Protein AF-A0A9W7MMF8-F1 (afdb_monomer_lite)

Organism: Hibiscus trionum (NCBI:txid183268)

Sequence (66 aa):
MGGGHGGSTTYKGVTLHHPKRWHVVTGKGLCAVMWFWVLYRAKQDAPVVLGWRHPWEGHDDHGDKH

pLDDT: mean 81.67, std 15.09, range [43.84, 98.44]

Structure (mmCIF, N/CA/C/O backbone):
data_AF-A0A9W7MMF8-F1
#
_entry.id   AF-A0A9W7MMF8-F1
#
loop_
_atom_site.group_PDB
_atom_site.id
_atom_site.type_symbol
_atom_site.label_atom_id
_atom_site.label_alt_id
_atom_site.label_comp_id
_atom_site.label_asym_id
_atom_site.label_entity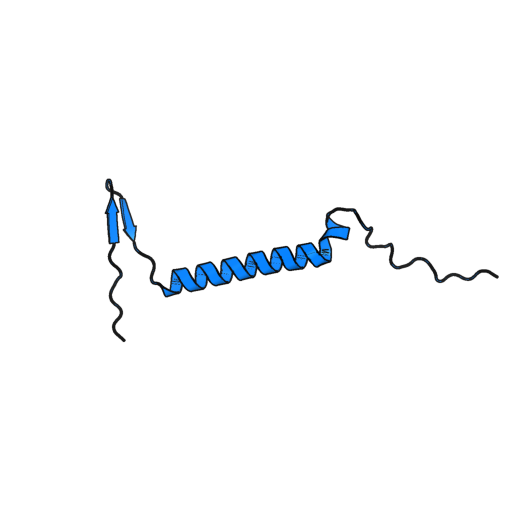_id
_atom_site.label_seq_id
_atom_site.pdbx_PDB_ins_code
_atom_site.Cartn_x
_atom_site.Cartn_y
_atom_site.Cartn_z
_atom_site.occupancy
_atom_site.B_iso_or_equiv
_atom_site.auth_seq_id
_atom_site.auth_comp_id
_atom_site.auth_asym_id
_atom_site.auth_atom_id
_atom_site.pdbx_PDB_model_num
ATOM 1 N N . MET A 1 1 ? 3.866 -17.187 -28.763 1.00 43.84 1 MET A N 1
ATOM 2 C CA . MET A 1 1 ? 3.954 -15.738 -28.470 1.00 43.84 1 MET A CA 1
ATOM 3 C C . MET A 1 1 ? 5.375 -15.434 -28.010 1.00 43.84 1 MET A C 1
ATOM 5 O O . MET A 1 1 ? 5.768 -15.907 -26.953 1.00 43.84 1 MET A O 1
ATOM 9 N N . GLY A 1 2 ? 6.178 -14.783 -28.858 1.00 44.75 2 GLY A N 1
ATOM 10 C CA . GLY A 1 2 ? 7.621 -14.599 -28.655 1.00 44.75 2 GLY A CA 1
ATOM 11 C C . GLY A 1 2 ? 7.950 -13.622 -27.524 1.00 44.75 2 GLY A C 1
ATOM 12 O O . GLY A 1 2 ? 7.439 -12.505 -27.492 1.00 44.75 2 GLY A O 1
ATOM 13 N N . GLY A 1 3 ? 8.792 -14.050 -26.582 1.00 51.69 3 GLY A N 1
ATOM 14 C CA . GLY A 1 3 ? 9.243 -13.238 -25.455 1.00 51.69 3 GLY A CA 1
ATOM 15 C C . GLY A 1 3 ? 10.496 -12.437 -25.800 1.00 51.69 3 GLY A C 1
ATOM 16 O O . GLY A 1 3 ? 11.601 -12.946 -25.657 1.00 51.69 3 GLY A O 1
ATOM 17 N N . GLY A 1 4 ? 10.332 -11.181 -26.216 1.00 56.84 4 GLY A N 1
ATOM 18 C CA . GLY A 1 4 ? 11.440 -10.226 -26.293 1.00 56.84 4 GLY A CA 1
ATOM 19 C C . GLY A 1 4 ? 11.874 -9.773 -24.894 1.00 56.84 4 GLY A C 1
ATOM 20 O O . GLY A 1 4 ? 11.033 -9.435 -24.055 1.00 56.84 4 GLY A O 1
ATOM 21 N N . HIS A 1 5 ? 13.182 -9.774 -24.626 1.00 61.09 5 HIS A N 1
ATOM 22 C CA . HIS A 1 5 ? 13.756 -9.122 -23.4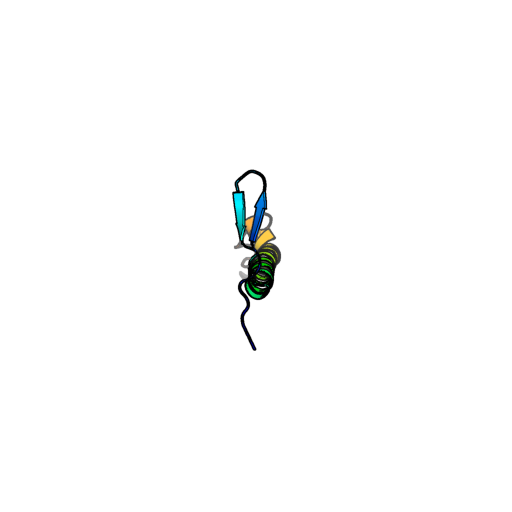47 1.00 61.09 5 HIS A CA 1
ATOM 23 C C . HIS A 1 5 ? 13.486 -7.610 -23.528 1.00 61.09 5 HIS A C 1
ATOM 25 O O . HIS A 1 5 ? 13.823 -6.970 -24.519 1.00 61.09 5 HIS A O 1
ATOM 31 N N . GLY A 1 6 ? 12.813 -7.053 -22.513 1.00 63.72 6 GLY A N 1
ATOM 32 C CA . GLY A 1 6 ? 12.481 -5.627 -22.454 1.00 63.72 6 GLY A CA 1
ATOM 33 C C . GLY A 1 6 ? 13.745 -4.767 -22.408 1.00 63.72 6 GLY A C 1
ATOM 34 O O . GLY A 1 6 ? 14.684 -5.102 -21.690 1.00 63.72 6 GLY A O 1
ATOM 35 N N . GLY A 1 7 ? 13.770 -3.683 -23.188 1.00 70.94 7 GLY A N 1
ATOM 36 C CA . GLY A 1 7 ? 14.925 -2.790 -23.293 1.00 70.94 7 GLY A CA 1
ATOM 37 C C . GLY A 1 7 ? 15.329 -2.184 -21.948 1.00 70.94 7 GLY A C 1
ATOM 38 O O . GLY A 1 7 ? 14.480 -1.815 -21.138 1.00 70.94 7 GLY A O 1
ATOM 39 N N . SER A 1 8 ? 16.632 -2.093 -21.704 1.00 77.69 8 SER A N 1
ATOM 40 C CA . SER A 1 8 ? 17.211 -1.420 -20.542 1.00 77.69 8 SER A CA 1
ATOM 41 C C . SER A 1 8 ? 17.509 0.048 -20.854 1.00 77.69 8 SER A C 1
ATOM 43 O O . SER A 1 8 ? 17.973 0.361 -21.950 1.00 77.69 8 SER A O 1
ATOM 45 N N . THR A 1 9 ? 17.294 0.944 -19.893 1.00 83.25 9 THR A N 1
ATOM 46 C CA . THR A 1 9 ? 17.641 2.369 -20.017 1.00 83.25 9 THR A CA 1
ATOM 47 C C . THR A 1 9 ? 18.866 2.664 -19.160 1.00 83.25 9 THR A C 1
ATOM 49 O O . THR A 1 9 ? 18.812 2.500 -17.944 1.00 83.25 9 THR A O 1
ATOM 52 N N . THR A 1 10 ? 19.964 3.110 -19.772 1.00 86.56 10 THR A N 1
ATOM 53 C CA . THR A 1 10 ? 21.169 3.537 -19.045 1.00 86.56 10 THR A CA 1
ATOM 54 C C . THR A 1 10 ? 21.160 5.050 -18.854 1.00 86.56 10 THR A C 1
ATOM 56 O O . THR A 1 10 ? 21.066 5.801 -19.822 1.00 86.56 10 THR A O 1
ATOM 59 N N . TYR A 1 11 ? 21.275 5.506 -17.607 1.00 84.50 11 TYR A N 1
ATOM 60 C CA . TYR A 1 11 ? 21.367 6.921 -17.251 1.00 84.50 11 TYR A CA 1
ATOM 61 C C . TYR A 1 11 ? 22.449 7.130 -16.191 1.00 84.50 11 TYR A C 1
ATOM 63 O O . TYR A 1 11 ? 22.459 6.440 -15.174 1.00 84.50 11 TYR A O 1
ATOM 71 N N . LYS A 1 12 ? 23.373 8.076 -16.426 1.00 88.19 12 LYS A N 1
ATOM 72 C CA . LYS A 1 12 ? 24.493 8.402 -15.514 1.00 88.19 12 LYS A CA 1
ATOM 73 C C . LYS A 1 12 ? 25.270 7.170 -15.011 1.00 88.19 12 LYS A C 1
ATOM 75 O O . LYS A 1 12 ? 25.633 7.089 -13.845 1.00 88.19 12 LYS A O 1
ATOM 80 N N . GLY A 1 13 ? 25.500 6.194 -15.891 1.00 89.50 13 GLY A N 1
ATOM 81 C CA . GLY A 1 13 ? 26.214 4.955 -15.561 1.00 89.50 13 GLY A CA 1
ATOM 82 C C . GLY A 1 13 ? 25.375 3.880 -14.858 1.00 89.50 13 GLY A C 1
ATOM 83 O O . GLY A 1 13 ? 25.878 2.783 -14.644 1.00 89.50 13 GLY A O 1
ATOM 84 N N . VAL A 1 14 ? 24.099 4.140 -14.550 1.00 88.12 14 VAL A N 1
ATOM 85 C CA . VAL A 1 14 ? 23.176 3.149 -13.974 1.00 88.12 14 VAL A CA 1
ATOM 86 C C . VAL A 1 14 ? 22.269 2.598 -15.066 1.00 88.12 14 VAL A C 1
ATOM 88 O O . VAL A 1 14 ? 21.571 3.352 -15.743 1.00 88.12 14 VAL A O 1
ATOM 91 N N . THR A 1 15 ? 22.262 1.276 -15.229 1.00 88.31 15 THR A N 1
ATOM 92 C CA . THR A 1 15 ? 21.399 0.584 -16.194 1.00 88.31 15 THR A CA 1
ATOM 93 C C . THR A 1 15 ? 20.152 0.061 -15.493 1.00 88.31 15 THR A C 1
ATOM 95 O O . THR A 1 15 ? 20.228 -0.818 -14.638 1.00 88.31 15 THR A O 1
ATOM 98 N N . LEU A 1 16 ? 18.995 0.617 -15.851 1.00 87.88 16 LEU A N 1
ATOM 99 C CA . LEU A 1 16 ? 17.693 0.225 -15.325 1.00 87.88 16 LEU A CA 1
ATOM 100 C C . LEU A 1 16 ? 17.054 -0.814 -16.244 1.00 87.88 16 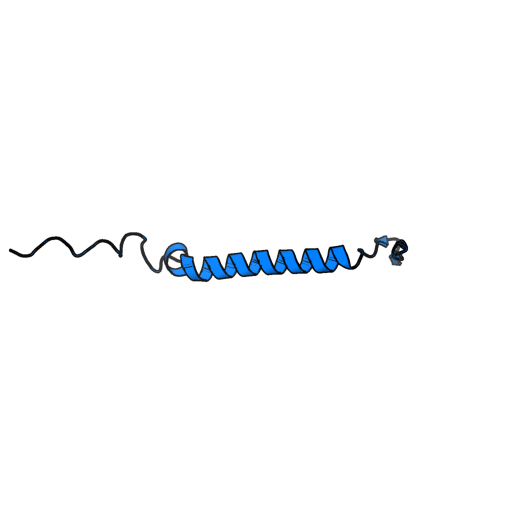LEU A C 1
ATOM 102 O O . LEU A 1 16 ? 16.821 -0.566 -17.429 1.00 87.88 16 LEU A O 1
ATOM 106 N N . HIS A 1 17 ? 16.735 -1.975 -15.680 1.00 87.12 17 HIS A N 1
ATOM 107 C CA . HIS A 1 17 ? 16.030 -3.036 -16.387 1.00 87.12 17 HIS A CA 1
ATOM 108 C C . HIS A 1 17 ? 14.523 -2.819 -16.284 1.00 87.12 17 HIS A C 1
ATOM 110 O O . HIS A 1 17 ? 13.970 -2.772 -15.184 1.00 87.12 17 HIS A O 1
ATOM 116 N N . HIS A 1 18 ? 13.844 -2.702 -17.427 1.00 87.25 18 HIS A N 1
ATOM 117 C CA . HIS A 1 18 ? 12.397 -2.532 -17.423 1.00 87.25 18 HIS A CA 1
ATOM 118 C C . HIS A 1 18 ? 11.713 -3.844 -17.008 1.00 87.25 18 HIS A C 1
ATOM 120 O O . HIS A 1 18 ? 11.892 -4.871 -17.676 1.00 87.25 18 HIS A O 1
ATOM 126 N N . PRO A 1 19 ? 10.904 -3.849 -15.935 1.00 87.25 19 PRO A N 1
ATOM 127 C CA . PRO A 1 19 ? 10.176 -5.042 -15.543 1.00 87.25 19 PRO A CA 1
ATOM 128 C C . PRO A 1 19 ? 9.145 -5.398 -16.616 1.00 87.25 19 PRO A C 1
ATOM 130 O O . PRO A 1 19 ? 8.460 -4.536 -17.173 1.00 87.25 19 PRO A O 1
ATOM 133 N N . LYS A 1 20 ? 8.997 -6.698 -16.898 1.00 88.00 20 LYS A N 1
ATOM 134 C CA . LYS A 1 20 ? 7.921 -7.184 -17.776 1.00 88.00 20 LYS A CA 1
ATOM 135 C C . LYS A 1 20 ? 6.564 -6.711 -17.236 1.00 88.00 20 LYS A C 1
ATOM 137 O O . LYS A 1 20 ? 6.352 -6.712 -16.026 1.00 88.00 20 LYS A O 1
ATOM 142 N N . ARG A 1 21 ? 5.626 -6.372 -18.131 1.00 90.12 21 ARG A N 1
ATOM 143 C CA . ARG A 1 21 ? 4.300 -5.830 -17.760 1.00 90.12 21 ARG A CA 1
ATOM 144 C C . ARG A 1 21 ? 3.570 -6.680 -16.717 1.00 90.12 21 ARG A C 1
ATOM 146 O O . ARG A 1 21 ? 2.962 -6.122 -15.812 1.00 90.12 21 ARG A O 1
ATOM 153 N N . TRP A 1 22 ? 3.678 -8.007 -16.806 1.00 90.38 22 TRP A N 1
ATOM 154 C CA . TRP A 1 22 ? 3.040 -8.916 -15.853 1.00 90.38 22 TRP A CA 1
ATOM 155 C C . TRP A 1 22 ? 3.569 -8.742 -14.421 1.00 90.38 22 TRP A C 1
ATOM 157 O O . TRP A 1 22 ? 2.772 -8.753 -13.493 1.00 90.38 22 TRP A O 1
ATOM 167 N N . HIS A 1 23 ? 4.868 -8.475 -14.228 1.00 92.81 23 HIS A N 1
ATOM 168 C CA . HIS A 1 23 ? 5.419 -8.197 -12.898 1.00 92.81 23 HIS A CA 1
ATOM 169 C C . HIS A 1 23 ? 4.811 -6.927 -12.297 1.00 92.81 23 HIS A C 1
ATOM 171 O O . HIS A 1 23 ? 4.453 -6.907 -11.124 1.00 92.81 23 HIS A O 1
ATOM 177 N N . VAL A 1 24 ? 4.668 -5.869 -13.103 1.00 94.44 24 VAL A N 1
ATOM 178 C CA . VAL A 1 24 ? 4.122 -4.586 -12.636 1.00 94.44 24 VAL A CA 1
ATOM 179 C C . VAL A 1 24 ? 2.641 -4.719 -12.290 1.00 94.44 24 VAL A C 1
ATOM 181 O O . VAL A 1 24 ? 2.212 -4.221 -11.253 1.00 94.44 24 VAL A O 1
ATOM 184 N N . VAL A 1 25 ? 1.858 -5.392 -13.138 1.00 96.88 25 VAL A N 1
ATOM 185 C CA . VAL A 1 25 ? 0.417 -5.587 -12.911 1.00 96.88 25 VAL A CA 1
ATOM 186 C C . VAL A 1 25 ? 0.177 -6.456 -11.679 1.00 96.88 25 VAL A C 1
ATOM 188 O O . VAL A 1 25 ? -0.561 -6.038 -10.789 1.00 96.88 25 VAL A O 1
ATOM 191 N N . THR A 1 26 ? 0.843 -7.610 -11.577 1.00 96.88 26 THR A N 1
ATOM 192 C CA . THR A 1 26 ? 0.709 -8.493 -10.411 1.00 96.88 26 THR A CA 1
ATOM 193 C C . THR A 1 26 ? 1.196 -7.806 -9.137 1.00 96.88 26 THR A C 1
ATOM 195 O O . THR A 1 26 ? 0.511 -7.862 -8.119 1.00 96.88 26 THR A O 1
ATOM 198 N N . GLY A 1 27 ? 2.325 -7.090 -9.189 1.00 96.69 27 GLY A N 1
ATOM 199 C CA . GLY A 1 27 ? 2.853 -6.357 -8.037 1.00 96.69 27 GLY A CA 1
ATOM 200 C C . GLY A 1 27 ? 1.894 -5.276 -7.532 1.00 96.69 27 GLY A C 1
ATOM 201 O O . GLY A 1 27 ? 1.618 -5.202 -6.335 1.00 96.69 27 GLY A O 1
ATOM 202 N N . LYS A 1 28 ? 1.319 -4.474 -8.437 1.00 97.50 28 LYS A N 1
ATOM 203 C CA . LYS A 1 28 ? 0.309 -3.468 -8.071 1.00 97.50 28 LYS A CA 1
ATOM 204 C C . LYS A 1 28 ? -0.970 -4.109 -7.529 1.00 97.50 28 LYS A C 1
ATOM 206 O O . LYS A 1 28 ? -1.507 -3.616 -6.542 1.00 97.50 28 LYS A O 1
ATOM 211 N N . GLY A 1 29 ? -1.430 -5.203 -8.138 1.00 98.06 29 GLY A N 1
ATOM 212 C CA . GLY A 1 29 ? -2.615 -5.936 -7.690 1.00 98.06 29 GLY A CA 1
ATOM 213 C C . GLY A 1 29 ? -2.460 -6.481 -6.270 1.00 98.06 29 GLY A C 1
ATOM 214 O O . GLY A 1 29 ? -3.308 -6.223 -5.421 1.00 98.06 29 GLY A O 1
ATOM 215 N N . LEU A 1 30 ? -1.345 -7.155 -5.978 1.00 98.06 30 LEU A N 1
ATOM 216 C CA . LEU A 1 30 ? -1.065 -7.683 -4.639 1.00 98.06 30 LEU A CA 1
ATOM 217 C C . LEU A 1 30 ? -0.902 -6.569 -3.598 1.00 98.06 30 LEU A C 1
ATOM 219 O O . LEU A 1 30 ? -1.398 -6.703 -2.482 1.00 98.06 30 LEU A O 1
ATOM 223 N N . CYS A 1 31 ? -0.274 -5.449 -3.969 1.00 98.00 31 CYS A N 1
ATOM 224 C CA . CYS A 1 31 ? -0.170 -4.284 -3.090 1.00 98.00 31 CYS A CA 1
ATOM 225 C C . CYS A 1 31 ? -1.555 -3.705 -2.752 1.00 98.00 31 CYS A C 1
ATOM 227 O O . CYS A 1 31 ? -1.843 -3.420 -1.589 1.00 98.00 31 CYS A O 1
ATOM 229 N N . ALA A 1 32 ? -2.443 -3.594 -3.745 1.00 98.31 32 ALA A N 1
ATOM 230 C CA . ALA A 1 32 ? -3.813 -3.144 -3.527 1.00 98.31 32 ALA A CA 1
ATOM 231 C C . ALA A 1 32 ? -4.596 -4.108 -2.621 1.00 98.31 32 ALA A C 1
ATOM 233 O O . ALA A 1 32 ? -5.269 -3.653 -1.702 1.00 98.31 32 ALA A O 1
ATOM 234 N N . VAL A 1 33 ? -4.469 -5.424 -2.828 1.00 98.44 33 VAL A N 1
ATOM 235 C CA . VAL A 1 33 ? -5.119 -6.439 -1.980 1.00 98.44 33 VAL A CA 1
ATOM 236 C C . VAL A 1 33 ? -4.629 -6.356 -0.534 1.00 98.44 33 VAL A C 1
ATOM 238 O O . VAL A 1 33 ? -5.449 -6.362 0.381 1.00 98.44 33 VAL A O 1
ATOM 241 N N . MET A 1 34 ? -3.316 -6.229 -0.319 1.00 98.25 34 MET A N 1
ATOM 242 C CA . MET A 1 34 ? -2.733 -6.080 1.017 1.00 98.25 34 MET A CA 1
ATOM 243 C C . MET A 1 34 ? -3.323 -4.869 1.746 1.00 98.25 34 MET A C 1
ATOM 245 O O . MET A 1 34 ? -3.815 -5.000 2.865 1.00 98.25 34 MET A O 1
ATOM 249 N N . TRP A 1 35 ? -3.309 -3.695 1.112 1.00 97.56 35 TRP A N 1
ATOM 250 C CA . TRP A 1 35 ? -3.832 -2.481 1.738 1.00 97.56 35 TRP A CA 1
ATOM 251 C C . TRP A 1 35 ? -5.346 -2.514 1.918 1.00 97.56 35 TRP A C 1
ATOM 253 O O . TRP A 1 35 ? -5.839 -2.083 2.958 1.00 97.56 35 TRP A O 1
ATOM 263 N N . PHE A 1 36 ? -6.085 -3.067 0.956 1.00 97.50 36 PHE A N 1
ATOM 264 C CA . PHE A 1 36 ? -7.524 -3.262 1.097 1.00 97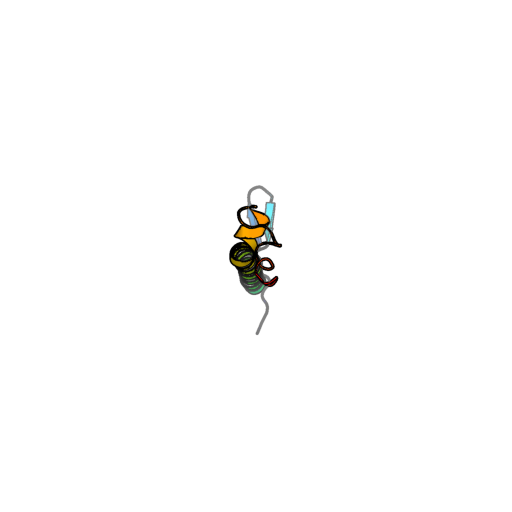.50 36 PHE A CA 1
ATOM 265 C C . PHE A 1 36 ? -7.840 -4.150 2.304 1.00 97.50 36 PHE A C 1
ATOM 267 O O . PHE A 1 36 ? -8.718 -3.815 3.095 1.00 97.50 36 PHE A O 1
ATOM 274 N N . TRP A 1 37 ? -7.081 -5.232 2.493 1.00 96.12 37 TRP A N 1
ATOM 275 C CA . TRP A 1 37 ? -7.216 -6.102 3.656 1.00 96.12 37 TRP A CA 1
ATOM 276 C C . TRP A 1 37 ? -6.918 -5.375 4.970 1.00 96.12 37 TRP A C 1
ATOM 278 O O . TRP A 1 37 ? -7.704 -5.475 5.913 1.00 96.12 37 TRP A O 1
ATOM 288 N N . VAL A 1 38 ? -5.823 -4.613 5.032 1.00 95.50 38 VAL A N 1
ATOM 289 C CA . VAL A 1 38 ? -5.466 -3.826 6.223 1.00 95.50 38 VAL A CA 1
ATOM 290 C C . VAL A 1 38 ? -6.573 -2.833 6.567 1.00 95.50 38 VAL A C 1
ATOM 292 O O . VAL A 1 38 ? -6.978 -2.761 7.721 1.00 95.50 38 VAL A O 1
ATOM 295 N N . LEU A 1 39 ? -7.111 -2.107 5.584 1.00 95.56 39 LEU A N 1
ATOM 296 C CA . LEU A 1 39 ? -8.190 -1.140 5.808 1.00 95.56 39 LEU A CA 1
ATOM 297 C C . LEU A 1 39 ? -9.516 -1.814 6.176 1.00 95.56 39 LEU A C 1
ATOM 299 O O . LEU A 1 39 ? -10.258 -1.298 7.009 1.00 95.56 39 LEU A O 1
ATOM 303 N N . TYR A 1 40 ? -9.808 -2.978 5.597 1.00 95.31 40 TYR A N 1
ATOM 304 C CA . TYR A 1 40 ? -10.953 -3.794 5.987 1.00 95.31 40 TYR A CA 1
ATOM 305 C C . TYR A 1 40 ? -10.848 -4.232 7.452 1.00 95.31 40 TYR A C 1
ATOM 307 O O . TYR A 1 40 ? -11.789 -4.023 8.217 1.00 95.31 40 TYR A O 1
ATOM 315 N N . ARG A 1 41 ? -9.693 -4.765 7.869 1.00 93.94 41 ARG A N 1
ATOM 316 C CA . ARG A 1 41 ? -9.463 -5.142 9.269 1.00 93.94 41 ARG A CA 1
ATOM 317 C C . ARG A 1 41 ? -9.444 -3.940 10.193 1.00 93.94 41 ARG A C 1
ATOM 319 O O . ARG A 1 41 ? -10.049 -4.008 11.251 1.00 93.94 41 ARG A O 1
ATOM 326 N N . ALA A 1 42 ? -8.866 -2.820 9.770 1.00 91.81 42 ALA A N 1
ATOM 327 C CA . ALA A 1 42 ? -8.964 -1.573 10.512 1.00 91.81 42 ALA A CA 1
ATOM 328 C C . ALA A 1 42 ? -10.433 -1.184 10.710 1.00 91.81 42 ALA A C 1
ATOM 330 O O . ALA A 1 42 ? -10.820 -0.876 11.820 1.00 91.81 42 ALA A O 1
ATOM 331 N N . LYS A 1 43 ? -11.300 -1.284 9.698 1.00 89.25 43 LYS A N 1
ATOM 332 C CA . LYS A 1 43 ? -12.734 -1.003 9.875 1.00 89.25 43 LYS A CA 1
ATOM 333 C C . LYS A 1 43 ? -13.409 -1.927 10.902 1.00 89.25 43 LYS A C 1
ATOM 335 O O . LYS A 1 43 ? -14.278 -1.462 11.633 1.00 89.25 43 LYS A O 1
ATOM 340 N N . GLN A 1 44 ? -13.059 -3.211 10.931 1.00 89.62 44 GLN A N 1
ATOM 341 C CA . GLN A 1 44 ? -13.663 -4.179 11.856 1.00 89.62 44 GLN A CA 1
ATOM 342 C C . GLN A 1 44 ? -13.131 -4.036 13.282 1.00 89.62 44 GLN A C 1
ATOM 344 O O . GLN A 1 44 ? -13.906 -4.026 14.236 1.00 89.62 44 GLN A O 1
ATOM 349 N N . ASP A 1 45 ? -11.816 -3.889 13.406 1.00 87.38 45 ASP A N 1
ATOM 350 C CA . ASP A 1 45 ? -11.098 -3.998 14.670 1.00 87.38 45 ASP A CA 1
ATOM 351 C C . ASP A 1 45 ? -10.733 -2.620 15.256 1.00 87.38 45 ASP A C 1
ATOM 353 O O . ASP A 1 45 ? -10.294 -2.549 16.402 1.00 87.38 45 ASP A O 1
ATOM 357 N N . ALA A 1 46 ? -10.935 -1.511 14.526 1.00 84.06 46 ALA A N 1
ATOM 358 C CA . ALA A 1 46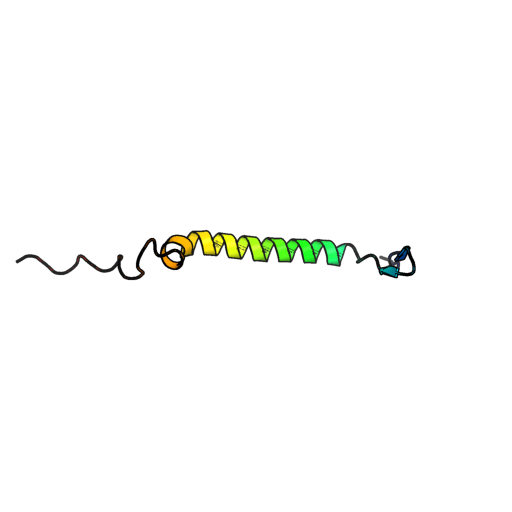 ? -10.569 -0.156 14.970 1.00 84.06 46 ALA A CA 1
ATOM 359 C C . ALA A 1 46 ? -11.130 0.223 16.340 1.00 84.06 46 ALA A C 1
ATOM 361 O O . ALA A 1 46 ? -10.352 0.739 17.133 1.00 84.06 46 ALA A O 1
ATOM 362 N N . PRO A 1 47 ? -12.412 -0.016 16.676 1.00 81.25 47 PRO A N 1
ATOM 363 C CA . PRO A 1 47 ? -12.927 0.382 17.983 1.00 81.25 47 PRO A CA 1
ATOM 364 C C . PRO A 1 47 ? -12.170 -0.285 19.137 1.00 81.25 47 PRO A C 1
ATOM 366 O O . PRO A 1 47 ? -11.940 0.344 20.162 1.00 81.25 47 PRO A O 1
ATOM 369 N N . VAL A 1 48 ? -11.731 -1.531 18.951 1.00 82.56 48 VAL A N 1
ATOM 370 C CA . VAL A 1 48 ? -10.993 -2.291 19.968 1.00 82.56 48 VAL A CA 1
ATOM 371 C C . VAL A 1 48 ? -9.513 -1.910 19.971 1.00 82.56 48 VAL A C 1
ATOM 373 O O . VAL A 1 48 ? -8.945 -1.639 21.024 1.00 82.56 48 VAL A O 1
ATOM 376 N N . VAL A 1 49 ? -8.885 -1.837 18.795 1.00 81.88 49 VAL A N 1
ATOM 377 C CA . VAL A 1 49 ? -7.456 -1.504 18.653 1.00 81.88 49 VAL A CA 1
ATOM 378 C C . VAL A 1 49 ? -7.162 -0.055 19.056 1.00 81.88 49 VAL A C 1
ATOM 380 O O . VAL A 1 49 ? -6.099 0.222 19.603 1.00 81.88 49 VAL A O 1
ATOM 383 N N . LEU A 1 50 ? -8.097 0.867 18.817 1.00 84.94 50 LEU A N 1
ATOM 384 C CA . LEU A 1 50 ? -7.985 2.276 19.211 1.00 84.94 50 LEU A CA 1
ATOM 385 C C . LEU A 1 50 ? -8.480 2.538 20.644 1.00 84.94 50 LEU A C 1
ATOM 387 O O . LEU A 1 50 ? -8.466 3.685 21.084 1.00 84.94 50 LEU A O 1
ATOM 391 N N . GLY A 1 51 ? -8.908 1.499 21.374 1.00 80.50 51 GLY A N 1
ATOM 392 C CA . GLY A 1 51 ? -9.343 1.606 22.770 1.00 80.50 51 GLY A CA 1
ATOM 393 C C . GLY A 1 51 ? -10.668 2.346 22.972 1.00 80.50 51 GLY A C 1
ATOM 394 O O . GLY A 1 51 ? -10.963 2.777 24.080 1.00 80.50 51 GLY A O 1
ATOM 395 N N . TRP A 1 52 ? -11.465 2.516 21.915 1.00 84.25 52 TRP A N 1
ATOM 396 C CA . TRP A 1 52 ? -12.793 3.138 21.972 1.00 84.25 52 TRP A CA 1
ATOM 397 C C . TRP A 1 52 ? -13.890 2.183 22.449 1.00 84.25 52 TRP A C 1
ATOM 399 O O . TRP A 1 52 ? -14.980 2.634 22.787 1.00 84.25 52 TRP A O 1
ATOM 409 N N . ARG A 1 53 ? -13.623 0.876 22.444 1.00 78.69 53 ARG A N 1
ATOM 410 C CA . ARG A 1 53 ? -14.509 -0.169 22.954 1.00 78.69 53 ARG A CA 1
ATOM 411 C C . ARG A 1 53 ? -13.674 -1.255 23.612 1.00 78.69 53 ARG A C 1
ATOM 413 O O . ARG A 1 53 ? -12.705 -1.735 23.016 1.00 78.69 53 ARG A O 1
ATOM 420 N N . HIS A 1 54 ? -14.074 -1.691 24.797 1.00 79.00 54 HIS A N 1
ATOM 421 C CA . HIS A 1 54 ? -13.418 -2.815 25.449 1.00 79.00 54 HIS A CA 1
ATOM 422 C C . HIS A 1 54 ? -13.971 -4.157 24.921 1.00 79.00 54 HIS A C 1
ATOM 424 O O . HIS A 1 54 ? -15.178 -4.281 24.698 1.00 79.00 54 HIS A O 1
ATOM 430 N N . PRO A 1 55 ? -13.127 -5.193 24.728 1.00 75.12 55 PRO A N 1
ATOM 431 C CA . PRO A 1 55 ? -13.555 -6.506 24.229 1.00 75.12 55 PRO A CA 1
ATOM 432 C C . PRO A 1 55 ? -14.689 -7.175 25.026 1.00 75.12 55 PRO A C 1
ATOM 434 O O . PRO A 1 55 ? -15.382 -8.031 24.484 1.00 75.12 55 PRO A O 1
ATOM 437 N N . TRP A 1 56 ? -14.866 -6.804 26.299 1.00 77.38 56 TRP A N 1
ATOM 438 C CA . TRP A 1 56 ? -15.825 -7.398 27.237 1.00 77.38 56 TRP A CA 1
ATOM 439 C C . TRP A 1 56 ? -17.154 -6.635 27.372 1.00 77.38 56 TRP A C 1
ATOM 441 O O . TRP A 1 56 ? -18.080 -7.163 27.972 1.00 77.38 56 TRP A O 1
ATOM 451 N N . GLU A 1 57 ? -17.326 -5.475 26.728 1.00 68.12 57 GLU A N 1
ATOM 452 C CA . GLU A 1 57 ? -18.581 -4.684 26.742 1.00 68.12 57 GLU A CA 1
ATOM 453 C C . GLU A 1 57 ? -19.732 -5.315 25.923 1.00 68.12 57 GLU A C 1
ATOM 455 O O . GLU A 1 57 ? -20.632 -4.633 25.441 1.00 68.12 57 GLU A O 1
ATOM 460 N N . GLY A 1 58 ? -19.680 -6.621 25.671 1.00 64.31 58 GLY A N 1
ATOM 461 C CA . GLY A 1 58 ? -20.750 -7.391 25.034 1.00 64.31 58 GLY A CA 1
ATOM 462 C C . GLY A 1 58 ? -21.370 -8.454 25.942 1.00 64.31 58 GLY A C 1
ATOM 463 O O . GLY A 1 58 ? -22.216 -9.202 25.459 1.00 64.31 58 GLY A O 1
ATOM 464 N N . HIS A 1 59 ? -20.933 -8.567 27.203 1.00 67.44 59 HIS A N 1
ATOM 465 C CA . HIS A 1 59 ? -21.333 -9.641 28.119 1.00 67.44 59 HIS A CA 1
ATOM 466 C C . HIS A 1 59 ? -21.699 -9.130 29.522 1.00 67.44 59 HIS A C 1
ATOM 468 O O . HIS A 1 59 ? -21.304 -9.717 30.518 1.00 67.44 59 HIS A O 1
ATOM 474 N N . ASP A 1 60 ? -22.471 -8.056 29.614 1.00 62.12 60 ASP A N 1
ATOM 475 C CA . ASP A 1 60 ? -23.111 -7.658 30.867 1.00 62.12 60 ASP A CA 1
ATOM 476 C C . ASP A 1 60 ? -24.566 -7.348 30.532 1.00 62.12 60 ASP A C 1
ATOM 478 O O . ASP A 1 60 ? -24.814 -6.366 29.848 1.00 62.12 60 ASP A O 1
ATOM 482 N N . ASP A 1 61 ? -25.477 -8.267 30.876 1.00 61.34 61 ASP A N 1
ATOM 483 C CA . ASP A 1 61 ? -26.902 -8.030 31.197 1.00 61.34 61 ASP A CA 1
ATOM 484 C C . ASP A 1 61 ? -27.713 -9.350 31.150 1.00 61.34 61 ASP A C 1
ATOM 486 O O . ASP A 1 61 ? -28.782 -9.433 30.552 1.00 61.34 61 ASP A O 1
ATOM 490 N N . HIS A 1 62 ? -27.231 -10.420 31.796 1.00 66.50 62 HIS A N 1
ATOM 491 C CA . HIS A 1 62 ? -28.095 -11.542 32.191 1.00 66.50 62 HIS A CA 1
ATOM 492 C C . HIS A 1 62 ? -27.719 -12.015 33.599 1.00 66.50 62 HIS A C 1
ATOM 494 O O . HIS A 1 62 ? -26.844 -12.856 33.786 1.00 66.50 62 HIS A O 1
ATOM 500 N N . GLY A 1 63 ? -28.389 -11.432 34.590 1.00 57.53 63 GLY A N 1
ATOM 501 C CA . GLY A 1 63 ? -28.303 -11.794 36.001 1.00 57.53 63 GLY A CA 1
ATOM 502 C C . GLY A 1 63 ? -29.398 -11.063 36.765 1.00 57.53 63 GLY A C 1
ATOM 503 O O . GLY A 1 63 ? -29.251 -9.897 37.115 1.00 57.53 63 GLY A O 1
ATOM 504 N N . ASP A 1 64 ? -30.529 -11.740 36.903 1.00 60.91 64 ASP A N 1
ATOM 505 C CA . ASP A 1 64 ? -31.846 -11.219 37.237 1.00 60.91 64 ASP A CA 1
ATOM 506 C C . ASP A 1 64 ? -31.950 -10.407 38.538 1.00 60.91 64 ASP A C 1
ATOM 508 O O . ASP A 1 64 ? -31.424 -10.757 39.594 1.00 60.91 64 ASP A O 1
ATOM 512 N N . LYS A 1 65 ? -32.752 -9.340 38.460 1.00 52.22 65 LYS A N 1
ATOM 513 C CA . LYS A 1 65 ? -33.506 -8.823 39.603 1.00 52.22 65 LYS A CA 1
ATOM 514 C C . LYS A 1 65 ? -34.517 -9.902 39.998 1.00 52.22 65 LYS A C 1
ATOM 516 O O . LYS A 1 65 ? -35.387 -10.165 39.177 1.00 52.22 65 LYS A O 1
ATOM 521 N N . HIS A 1 66 ? -34.411 -10.479 41.196 1.00 49.28 66 HIS A N 1
ATOM 522 C CA . HIS A 1 66 ? -35.507 -10.807 42.129 1.00 49.28 66 HIS A CA 1
ATOM 523 C C . HIS A 1 66 ? -34.985 -11.568 43.351 1.00 49.28 66 HIS A C 1
ATOM 525 O O . HIS A 1 66 ? -34.252 -12.562 43.169 1.00 49.28 66 HIS A O 1
#

Radius of gyration: 25.65 Å; chains: 1; bounding box: 62×24×71 Å

Secondary structure (DSSP, 8-state):
---PPPPEEEETTEEEEPPPHHHHHHHHHHHHHHHHHHHHHHHHHHHHHTTSS-TTTTS---S---

Foldseek 3Di:
DDDDQADWDDDPNDTHGDDDPVCVVVVVVVVVVVVVVVVVCCVVCVCPVVVVDPPCVVPPDPDDDD

InterPro domains:
  IPR044980 NADH dehydrogenase [ubiquinone] 1 beta subcomplex su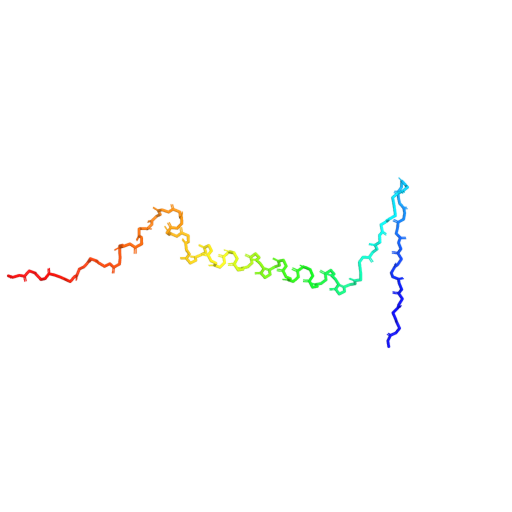bunit 2, plant/fungi [PTHR36987] (1-65)